Protein AF-A0A0D1YAD8-F1 (afdb_monomer_lite)

Secondary structure (DSSP, 8-state):
-EEEETTEEEEEEEEESS-SEEEEEEEBS----EEEETTS-SBTTHHHHHTTS---TTEEEEEEE-TTSEEEEEEEES--HHHHTTSEEEEES-SSS-PPTT-TTEEEEE------TT-----B-TTTS-BHHHHHHHHHHTT--

pLDDT: mean 86.68, std 11.93, range [49.28, 97.75]

Organism: Exophiala mesophila (NCBI:txid212818)

Structure (mmCIF, N/CA/C/O backbone):
data_AF-A0A0D1YAD8-F1
#
_entry.id   AF-A0A0D1YAD8-F1
#
loop_
_atom_site.group_PDB
_atom_site.id
_atom_site.type_symbol
_atom_site.label_atom_id
_atom_site.label_alt_id
_atom_site.label_comp_id
_atom_site.label_asym_id
_atom_site.label_entity_id
_atom_site.label_seq_id
_atom_site.pdbx_PDB_ins_code
_atom_site.Cartn_x
_atom_site.Cartn_y
_atom_site.Cartn_z
_atom_site.occupancy
_atom_site.B_iso_or_equiv
_atom_site.auth_seq_id
_atom_site.auth_comp_id
_atom_site.auth_asym_id
_atom_site.auth_atom_id
_atom_site.pdbx_PDB_model_num
ATOM 1 N N . MET A 1 1 ? -2.826 -3.929 -5.937 1.00 93.75 1 MET A N 1
ATOM 2 C CA . MET A 1 1 ? -1.680 -3.691 -6.842 1.00 93.75 1 MET A CA 1
ATOM 3 C C . MET A 1 1 ? -1.826 -4.608 -8.036 1.00 93.75 1 MET A C 1
ATOM 5 O O . MET A 1 1 ? -2.163 -5.768 -7.828 1.00 93.75 1 MET A O 1
ATOM 9 N N . VAL A 1 2 ? -1.604 -4.103 -9.246 1.00 95.56 2 VAL A N 1
ATOM 10 C CA . VAL A 1 2 ? -1.680 -4.881 -10.489 1.00 95.56 2 VAL A CA 1
ATOM 11 C C . VAL A 1 2 ? -0.486 -4.514 -11.357 1.00 95.56 2 VAL A C 1
ATOM 13 O O . VAL A 1 2 ? -0.281 -3.340 -11.657 1.00 95.56 2 VAL A O 1
ATOM 16 N N . GLN A 1 3 ? 0.309 -5.509 -11.738 1.00 95.12 3 GLN A N 1
ATOM 17 C CA . GLN A 1 3 ? 1.425 -5.317 -12.655 1.00 95.12 3 GLN A CA 1
ATOM 18 C C . GLN A 1 3 ? 0.876 -5.261 -14.081 1.00 95.12 3 GLN A C 1
ATOM 20 O O . GLN A 1 3 ? 0.164 -6.170 -14.500 1.00 95.12 3 GLN A O 1
ATOM 25 N N . VAL A 1 4 ? 1.171 -4.178 -14.799 1.00 95.19 4 VAL A N 1
ATOM 26 C CA . VAL A 1 4 ? 0.642 -3.912 -16.150 1.00 95.19 4 VAL A CA 1
ATOM 27 C C . VAL A 1 4 ? 1.701 -4.047 -17.244 1.00 95.19 4 VAL A C 1
ATOM 29 O O . VAL A 1 4 ? 1.359 -4.146 -18.418 1.00 95.19 4 VAL A O 1
ATOM 32 N N . SER A 1 5 ? 2.979 -4.082 -16.867 1.00 94.81 5 SER A N 1
ATOM 33 C CA . SER A 1 5 ? 4.109 -4.440 -17.731 1.00 94.81 5 SER A CA 1
ATOM 34 C C . SER A 1 5 ? 5.211 -5.096 -16.897 1.00 94.81 5 SER A C 1
ATOM 36 O O . SER A 1 5 ? 5.129 -5.105 -15.669 1.00 94.81 5 SER A O 1
ATOM 38 N N . ASP A 1 6 ? 6.266 -5.618 -17.523 1.00 90.75 6 ASP A N 1
ATOM 39 C CA . ASP A 1 6 ? 7.369 -6.296 -16.820 1.00 90.75 6 ASP A CA 1
ATOM 40 C C . ASP A 1 6 ? 8.023 -5.446 -15.720 1.00 90.75 6 ASP A C 1
ATOM 42 O O . ASP A 1 6 ? 8.568 -5.999 -14.769 1.00 90.75 6 ASP A O 1
ATOM 46 N N . SER A 1 7 ? 7.927 -4.118 -15.822 1.00 89.44 7 SER A N 1
ATOM 47 C CA . SER A 1 7 ? 8.559 -3.172 -14.903 1.00 89.44 7 SER A CA 1
ATOM 48 C C . SER A 1 7 ? 7.611 -2.152 -14.272 1.00 89.44 7 SER A C 1
ATOM 50 O O . SER A 1 7 ? 8.097 -1.298 -13.539 1.00 89.44 7 SER A O 1
ATOM 52 N N . HIS A 1 8 ? 6.298 -2.191 -14.541 1.00 93.12 8 HIS A N 1
ATOM 53 C CA . HIS A 1 8 ? 5.342 -1.210 -14.003 1.00 93.12 8 HIS A CA 1
ATOM 54 C C . HIS A 1 8 ? 4.178 -1.861 -13.262 1.00 93.12 8 HIS A C 1
ATOM 56 O O . HIS A 1 8 ? 3.503 -2.761 -13.772 1.00 93.12 8 HIS A O 1
ATOM 62 N N . THR A 1 9 ? 3.896 -1.328 -12.075 1.00 95.44 9 THR A N 1
ATOM 63 C CA . THR A 1 9 ? 2.797 -1.750 -11.211 1.00 95.44 9 THR A CA 1
ATOM 64 C C . THR A 1 9 ? 1.916 -0.565 -10.852 1.00 95.44 9 THR A C 1
ATOM 66 O O . THR A 1 9 ? 2.384 0.444 -10.327 1.00 95.44 9 THR A O 1
ATOM 69 N N . LEU A 1 10 ? 0.614 -0.733 -11.071 1.00 96.19 10 LEU A N 1
ATOM 70 C CA . LEU A 1 10 ? -0.416 0.198 -10.637 1.00 96.19 10 LEU A CA 1
ATOM 71 C C . LEU A 1 10 ? -0.867 -0.137 -9.216 1.00 96.19 10 LEU A C 1
ATOM 73 O O . LEU A 1 10 ? -1.099 -1.299 -8.851 1.00 96.19 10 LEU A O 1
ATOM 77 N N . VAL A 1 11 ? -1.021 0.901 -8.408 1.00 96.00 11 VAL A N 1
ATOM 78 C CA . VAL A 1 11 ? -1.418 0.815 -7.007 1.00 96.00 11 VAL A CA 1
ATOM 79 C C . VAL A 1 11 ? -2.635 1.696 -6.797 1.00 96.00 11 VAL A C 1
ATOM 81 O O . VAL A 1 11 ? -2.545 2.919 -6.810 1.00 96.00 11 VAL A O 1
ATOM 84 N N . ASP A 1 12 ? -3.770 1.045 -6.585 1.00 96.38 12 ASP A N 1
ATOM 85 C CA . ASP A 1 12 ? -4.957 1.677 -6.029 1.00 96.38 12 ASP A CA 1
ATOM 86 C C . ASP A 1 12 ? -4.854 1.618 -4.502 1.00 96.38 12 ASP A C 1
ATOM 88 O O . ASP A 1 12 ? -4.816 0.529 -3.915 1.00 96.38 12 ASP A O 1
ATOM 92 N N . LEU A 1 13 ? -4.716 2.785 -3.876 1.00 96.19 13 LEU A N 1
ATOM 93 C CA . LEU A 1 13 ? -4.587 2.934 -2.435 1.00 96.19 13 LEU A CA 1
ATOM 94 C C . LEU A 1 13 ? -5.783 3.716 -1.904 1.00 96.19 13 LEU A C 1
ATOM 96 O O . LEU A 1 13 ? -5.968 4.882 -2.240 1.00 96.19 13 LEU A O 1
ATOM 100 N N . THR A 1 14 ? -6.552 3.089 -1.018 1.00 96.19 14 THR A N 1
ATOM 101 C CA . THR A 1 14 ? -7.694 3.709 -0.343 1.00 96.19 14 THR A CA 1
ATOM 102 C C . THR A 1 14 ? -7.512 3.636 1.169 1.00 96.19 14 THR A C 1
ATOM 104 O O . THR A 1 14 ? -7.260 2.569 1.723 1.00 96.19 14 THR A O 1
ATOM 107 N N . LEU A 1 15 ? -7.677 4.775 1.837 1.00 94.94 15 LEU A N 1
ATOM 108 C CA . LEU A 1 15 ? -7.633 4.931 3.286 1.00 94.94 15 LEU A CA 1
ATOM 109 C C . LEU A 1 15 ? -9.020 5.287 3.813 1.00 94.94 15 LEU A C 1
ATOM 111 O O . LEU A 1 15 ? -9.736 6.100 3.220 1.00 94.94 15 LEU A O 1
ATOM 115 N N . ARG A 1 16 ? -9.397 4.679 4.939 1.00 94.69 16 ARG A N 1
ATOM 116 C CA . ARG A 1 16 ? -10.648 4.949 5.654 1.00 94.69 16 ARG A CA 1
ATOM 117 C C . ARG A 1 16 ? -10.413 4.870 7.157 1.00 94.69 16 ARG A C 1
ATOM 119 O O . ARG A 1 16 ? -9.720 3.967 7.610 1.00 94.69 16 ARG A O 1
ATOM 126 N N . GLY A 1 17 ? -11.045 5.766 7.910 1.00 92.25 17 GLY A N 1
ATOM 127 C CA . GLY A 1 17 ? -11.044 5.720 9.376 1.00 92.25 17 GLY A CA 1
ATOM 128 C C . GLY A 1 17 ? -9.767 6.247 10.031 1.00 92.25 17 GLY A C 1
ATOM 129 O O . GLY A 1 17 ? -9.563 6.002 11.213 1.00 92.25 17 GLY A O 1
ATOM 130 N N . VAL A 1 18 ? -8.933 6.972 9.283 1.00 94.12 18 VAL A N 1
ATOM 131 C CA . VAL A 1 18 ? -7.749 7.668 9.806 1.00 94.12 18 VAL A CA 1
ATOM 132 C C . VAL A 1 18 ? -8.016 9.166 9.870 1.00 94.12 18 VAL A C 1
ATOM 134 O O . VAL A 1 18 ? -8.937 9.667 9.214 1.00 94.12 18 VAL A O 1
ATOM 137 N N . SER A 1 19 ? -7.258 9.894 10.682 1.00 96.62 19 SER A N 1
ATOM 138 C CA . SER A 1 19 ? -7.523 11.318 10.850 1.00 96.62 19 SER A CA 1
ATOM 139 C C . SER A 1 19 ? -7.097 12.139 9.614 1.00 96.62 19 SER A C 1
ATOM 141 O O . SER A 1 19 ? -6.307 11.685 8.786 1.00 96.62 19 SER A O 1
ATOM 143 N N . PRO A 1 20 ? -7.624 13.361 9.430 1.00 97.44 20 PRO A N 1
ATOM 144 C CA . PRO A 1 20 ? -7.315 14.158 8.246 1.00 97.44 20 PRO A CA 1
ATOM 145 C C . PRO A 1 20 ? -5.825 14.515 8.167 1.00 97.44 20 PRO A C 1
ATOM 147 O O . PRO A 1 20 ? -5.191 14.826 9.179 1.00 97.44 20 PRO A O 1
ATOM 150 N N . GLY A 1 21 ? -5.266 14.517 6.958 1.00 96.81 21 GLY A N 1
ATOM 151 C CA . GLY A 1 21 ? -3.858 14.846 6.742 1.00 96.81 21 GLY A CA 1
ATOM 152 C C . GLY A 1 21 ? -3.275 14.248 5.469 1.00 96.81 21 GLY A C 1
ATOM 153 O O . GLY A 1 21 ? -3.965 13.587 4.694 1.00 96.81 21 GLY A O 1
ATOM 154 N N . THR A 1 22 ? -1.991 14.509 5.251 1.00 97.12 22 THR A N 1
ATOM 155 C CA . THR A 1 22 ? -1.215 13.909 4.164 1.00 97.12 22 THR A CA 1
ATOM 156 C C . THR A 1 22 ? -0.508 12.672 4.695 1.00 97.12 22 THR A C 1
ATOM 158 O O . THR A 1 22 ? 0.217 12.746 5.683 1.00 97.12 22 THR A O 1
ATOM 161 N N . TYR A 1 23 ? -0.731 11.541 4.038 1.00 97.19 23 TYR A N 1
ATOM 162 C CA . TYR A 1 23 ? -0.118 10.261 4.369 1.00 97.19 23 TYR A CA 1
ATOM 163 C C . TYR A 1 23 ? 0.888 9.885 3.292 1.00 97.1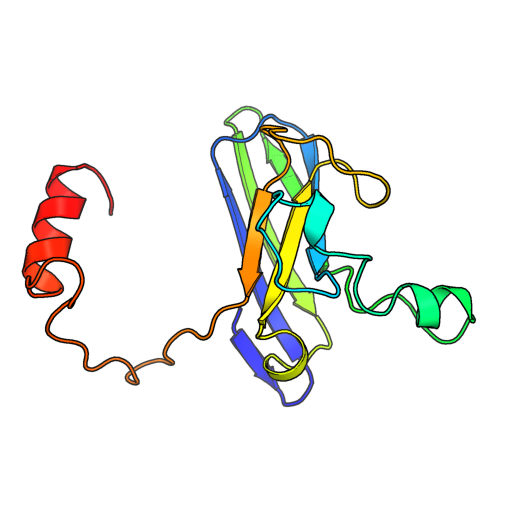9 23 TYR A C 1
ATOM 165 O O . TYR A 1 23 ? 0.664 10.150 2.115 1.00 97.19 23 TYR A O 1
ATOM 173 N N . HIS A 1 24 ? 1.969 9.231 3.691 1.00 96.19 24 HIS A N 1
ATOM 174 C CA . HIS A 1 24 ? 3.043 8.749 2.838 1.00 96.19 24 HIS A CA 1
ATOM 175 C C . HIS A 1 24 ? 2.963 7.229 2.759 1.00 96.19 24 HIS A C 1
ATOM 177 O O . HIS A 1 24 ? 3.015 6.548 3.782 1.00 96.19 24 HIS A O 1
ATOM 183 N N . ALA A 1 25 ? 2.846 6.694 1.547 1.00 96.44 25 ALA A N 1
ATOM 184 C CA . ALA A 1 25 ? 2.883 5.263 1.298 1.00 96.44 25 ALA A CA 1
ATOM 185 C C . ALA A 1 25 ? 4.325 4.827 1.020 1.00 96.44 25 ALA A C 1
ATOM 187 O O . ALA A 1 25 ? 4.954 5.290 0.063 1.00 96.44 25 ALA A O 1
ATOM 188 N N . THR A 1 26 ? 4.842 3.919 1.848 1.00 95.88 26 THR A N 1
ATOM 189 C CA . THR A 1 26 ? 6.194 3.368 1.708 1.00 95.88 26 THR A CA 1
ATOM 190 C C . THR A 1 26 ? 6.189 1.845 1.763 1.00 95.88 26 THR A C 1
ATOM 192 O O . THR A 1 26 ? 5.481 1.239 2.563 1.00 95.88 26 THR A O 1
ATOM 195 N N . VAL A 1 27 ? 6.999 1.209 0.922 1.00 95.81 27 VAL A N 1
ATOM 196 C CA . VAL A 1 27 ? 7.353 -0.207 1.028 1.00 95.81 27 VAL A CA 1
ATOM 197 C C . VAL A 1 27 ? 8.624 -0.318 1.854 1.00 95.81 27 VAL A C 1
ATOM 199 O O . VAL A 1 27 ? 9.601 0.400 1.627 1.00 95.81 27 VAL A O 1
ATOM 202 N N . ARG A 1 28 ? 8.596 -1.212 2.836 1.00 95.00 28 ARG A N 1
ATOM 203 C CA . ARG A 1 28 ? 9.669 -1.417 3.807 1.00 95.00 28 ARG A CA 1
ATOM 204 C C . ARG A 1 28 ? 10.488 -2.652 3.470 1.00 95.00 28 ARG A C 1
ATOM 206 O O . ARG A 1 28 ? 10.110 -3.463 2.627 1.00 95.00 28 ARG A O 1
ATOM 213 N N . GLU A 1 29 ? 11.635 -2.791 4.111 1.00 93.56 29 GLU A N 1
ATOM 214 C CA . GLU A 1 29 ? 12.565 -3.884 3.834 1.00 93.56 29 GLU A CA 1
ATOM 215 C C . GLU A 1 29 ? 12.018 -5.255 4.249 1.00 93.56 29 GLU A C 1
ATOM 217 O O . GLU A 1 29 ? 12.155 -6.212 3.486 1.00 93.56 29 GLU A O 1
ATOM 222 N N . ALA A 1 30 ? 11.378 -5.349 5.415 1.00 94.81 30 ALA A N 1
ATOM 223 C CA . ALA A 1 30 ? 10.877 -6.598 5.974 1.00 94.81 30 ALA A CA 1
ATOM 224 C C . ALA A 1 30 ? 9.344 -6.668 5.948 1.00 94.81 30 ALA A C 1
ATOM 226 O O . ALA A 1 30 ? 8.654 -5.655 5.994 1.00 94.81 30 ALA A O 1
ATOM 227 N N . GLY A 1 31 ? 8.807 -7.888 5.909 1.00 96.19 31 GLY A N 1
ATOM 228 C CA . GLY A 1 31 ? 7.395 -8.181 6.178 1.00 96.19 31 GLY A CA 1
ATOM 229 C C . GLY A 1 31 ? 7.102 -8.480 7.651 1.00 96.19 31 GLY A C 1
ATOM 230 O O . GLY A 1 31 ? 6.095 -9.116 7.946 1.00 96.19 31 GLY A O 1
ATOM 231 N N . ASP A 1 32 ? 7.988 -8.095 8.574 1.00 96.00 32 ASP A N 1
ATOM 232 C CA . ASP A 1 32 ? 7.808 -8.335 10.007 1.00 96.00 32 ASP A CA 1
ATOM 233 C C . ASP A 1 32 ? 6.917 -7.249 10.626 1.00 96.00 32 ASP A C 1
ATOM 235 O O . ASP A 1 32 ? 7.335 -6.106 10.822 1.00 96.00 32 ASP A O 1
ATOM 239 N N . ILE A 1 33 ? 5.682 -7.628 10.955 1.00 94.81 33 ILE A N 1
ATOM 240 C CA . ILE A 1 33 ? 4.691 -6.772 11.624 1.00 94.81 33 ILE A CA 1
ATOM 241 C C . ILE A 1 33 ? 4.465 -7.161 13.094 1.00 94.81 33 ILE A C 1
ATOM 243 O O . ILE A 1 33 ? 3.486 -6.727 13.698 1.00 94.81 33 ILE A O 1
ATOM 247 N N . SER A 1 34 ? 5.359 -7.962 13.692 1.00 94.00 34 SER A N 1
ATOM 248 C CA . SER A 1 34 ? 5.249 -8.418 15.089 1.00 94.00 34 SER A CA 1
ATOM 249 C C . SER A 1 34 ? 5.191 -7.273 16.105 1.00 94.00 34 SER A C 1
ATOM 251 O O . SER A 1 34 ? 4.613 -7.436 17.178 1.00 94.00 34 SER A O 1
ATOM 253 N N . ARG A 1 35 ? 5.761 -6.108 15.768 1.00 92.50 35 ARG A N 1
ATOM 254 C CA . ARG A 1 35 ? 5.685 -4.864 16.552 1.00 92.50 35 ARG A CA 1
ATOM 255 C C . ARG A 1 35 ? 5.131 -3.705 15.714 1.00 92.50 35 ARG A C 1
ATOM 257 O O . ARG A 1 35 ? 5.608 -2.571 15.802 1.00 92.50 35 ARG A O 1
ATOM 264 N N . GLY A 1 36 ? 4.146 -3.992 14.864 1.00 92.25 36 GLY A N 1
ATOM 265 C CA . GLY A 1 36 ? 3.547 -3.007 13.964 1.00 92.25 36 GLY A CA 1
ATOM 266 C C . GLY A 1 36 ? 4.561 -2.442 12.966 1.00 92.25 36 GLY A C 1
ATOM 267 O O . GLY A 1 36 ? 5.446 -3.153 12.494 1.00 92.25 36 GLY A O 1
ATOM 268 N N . ALA A 1 37 ? 4.458 -1.150 12.645 1.00 93.62 37 ALA A N 1
ATOM 269 C CA . ALA A 1 37 ? 5.359 -0.510 11.683 1.00 93.62 37 ALA A CA 1
ATOM 270 C C . ALA A 1 37 ? 6.825 -0.458 12.166 1.00 93.62 37 ALA A C 1
ATOM 272 O O . ALA A 1 37 ? 7.739 -0.395 11.344 1.00 93.62 37 ALA A O 1
ATOM 273 N N . SER A 1 38 ? 7.076 -0.542 13.478 1.00 92.88 38 SER A N 1
ATOM 274 C CA . SER A 1 38 ? 8.426 -0.440 14.052 1.00 92.88 38 SER A CA 1
ATOM 275 C C . SER A 1 38 ? 9.349 -1.621 13.704 1.00 92.88 38 SER A C 1
ATOM 277 O O . SER A 1 38 ? 10.566 -1.452 13.660 1.00 92.88 38 SER A O 1
ATOM 279 N N . SER A 1 39 ? 8.798 -2.809 13.423 1.00 93.25 39 SER A N 1
ATOM 280 C CA . SER A 1 39 ? 9.567 -4.018 13.073 1.00 93.25 39 SER A CA 1
ATOM 281 C C . SER A 1 39 ? 9.820 -4.184 11.570 1.00 93.25 39 SER A C 1
ATOM 283 O O . SER A 1 39 ? 10.492 -5.124 11.161 1.00 93.25 39 SER A O 1
ATOM 285 N N . THR A 1 40 ? 9.337 -3.259 10.740 1.00 93.88 40 THR A N 1
ATOM 286 C CA . THR A 1 40 ? 9.363 -3.395 9.273 1.00 93.88 40 THR A CA 1
ATOM 287 C C . THR A 1 40 ? 10.706 -3.049 8.615 1.00 93.88 40 THR A C 1
ATOM 289 O O . THR A 1 40 ? 10.888 -3.269 7.416 1.00 93.88 40 THR A O 1
ATOM 292 N N . GLY A 1 41 ? 11.669 -2.528 9.381 1.00 92.44 41 GLY A N 1
ATOM 293 C CA . GLY A 1 41 ? 12.961 -2.068 8.862 1.00 92.44 41 GLY A CA 1
ATOM 294 C C . GLY A 1 41 ? 12.869 -0.716 8.150 1.00 92.44 41 GLY A C 1
ATOM 295 O O . GLY A 1 41 ? 11.911 0.036 8.347 1.00 92.44 41 GLY A O 1
ATOM 296 N N . GLY A 1 42 ? 13.879 -0.375 7.345 1.00 91.38 42 GLY A N 1
ATOM 297 C CA . GLY A 1 42 ? 13.947 0.885 6.600 1.00 91.38 42 GLY A CA 1
ATOM 298 C C . GLY A 1 42 ? 12.982 0.945 5.412 1.00 91.38 42 GLY A C 1
ATOM 299 O O . GLY A 1 42 ? 12.279 -0.021 5.110 1.00 91.38 42 GLY A O 1
ATOM 300 N N . VAL A 1 43 ? 12.946 2.088 4.719 1.00 92.62 43 VAL A N 1
ATOM 301 C CA . VAL A 1 43 ? 12.317 2.158 3.389 1.00 92.62 43 VAL A CA 1
ATOM 302 C C . VAL A 1 43 ? 13.152 1.312 2.429 1.00 92.62 43 VAL A C 1
ATOM 304 O O . VAL A 1 43 ? 14.380 1.416 2.402 1.00 92.62 43 VAL A O 1
ATOM 307 N N . TRP A 1 44 ? 12.492 0.473 1.635 1.00 92.06 44 TRP A N 1
ATOM 308 C CA . TRP A 1 44 ? 13.166 -0.406 0.689 1.00 92.06 44 TRP A CA 1
ATOM 309 C C . TRP A 1 44 ? 14.042 0.395 -0.293 1.00 92.06 44 TRP A C 1
ATOM 311 O O . TRP A 1 44 ? 13.584 1.339 -0.939 1.00 92.06 44 TRP A O 1
ATOM 321 N N . GLU A 1 45 ? 15.318 0.005 -0.371 1.00 86.00 45 GLU A N 1
ATOM 322 C CA . GLU A 1 45 ? 16.385 0.642 -1.162 1.00 86.00 45 GLU A CA 1
ATOM 323 C C . GLU A 1 45 ? 16.792 2.068 -0.748 1.00 86.00 45 GLU A C 1
ATOM 325 O O . GLU A 1 45 ? 17.547 2.722 -1.469 1.00 86.00 45 GLU A O 1
ATOM 330 N N . ALA A 1 46 ? 16.412 2.536 0.446 1.00 78.25 46 ALA A N 1
ATOM 331 C CA . ALA A 1 46 ? 16.859 3.836 0.962 1.00 78.25 46 ALA A CA 1
ATOM 332 C C . ALA A 1 46 ? 18.390 3.970 1.041 1.00 78.25 46 ALA A C 1
ATOM 334 O O . ALA A 1 46 ? 18.943 5.012 0.698 1.00 78.25 46 ALA A O 1
ATOM 335 N N . ILE A 1 47 ? 19.099 2.899 1.415 1.00 67.38 47 ILE A N 1
ATOM 336 C CA . ILE A 1 47 ? 20.571 2.901 1.506 1.00 67.38 47 ILE A CA 1
ATOM 337 C C . ILE A 1 47 ? 21.224 3.075 0.128 1.00 67.38 47 ILE A C 1
ATOM 339 O O . ILE A 1 47 ? 22.214 3.793 0.002 1.00 67.38 47 ILE A O 1
ATOM 343 N N . LYS A 1 48 ? 20.650 2.476 -0.924 1.00 64.38 48 LYS A N 1
ATOM 344 C CA . LYS A 1 48 ? 21.135 2.664 -2.302 1.00 64.38 48 LYS A CA 1
ATOM 345 C C . LYS A 1 48 ? 20.924 4.104 -2.773 1.00 64.38 48 LYS A C 1
ATOM 347 O O . LYS A 1 48 ? 21.759 4.638 -3.497 1.00 64.38 48 LYS A O 1
ATOM 352 N N . SER A 1 49 ? 19.850 4.741 -2.306 1.00 60.81 49 SER A N 1
ATOM 353 C CA . SER A 1 49 ? 19.580 6.148 -2.591 1.00 60.81 49 SER A CA 1
ATOM 354 C C . SER A 1 49 ? 20.566 7.097 -1.907 1.00 60.81 49 SER A C 1
ATOM 356 O O . SER A 1 49 ? 21.085 8.005 -2.550 1.00 60.81 49 SER A O 1
ATOM 358 N N . MET A 1 50 ? 20.926 6.836 -0.645 1.00 60.78 50 MET A N 1
ATOM 359 C CA . MET A 1 50 ? 21.955 7.613 0.065 1.00 60.78 50 MET A CA 1
ATOM 360 C C . MET A 1 50 ? 23.346 7.512 -0.579 1.00 60.78 50 MET A C 1
ATOM 362 O O . MET A 1 50 ? 24.153 8.427 -0.438 1.00 60.78 50 MET A O 1
ATOM 366 N N . ALA A 1 51 ? 23.620 6.436 -1.323 1.00 61.19 51 ALA A N 1
ATOM 367 C CA . ALA A 1 51 ? 24.837 6.285 -2.119 1.00 61.19 51 ALA A CA 1
ATOM 368 C C . ALA A 1 51 ? 24.817 7.082 -3.445 1.00 61.19 51 ALA A C 1
ATOM 370 O O . ALA A 1 51 ? 25.758 6.978 -4.228 1.00 61.19 51 ALA A O 1
ATOM 371 N N . GLY A 1 52 ? 23.765 7.870 -3.706 1.00 54.09 52 GLY A N 1
ATOM 372 C CA . GLY A 1 52 ? 23.652 8.749 -4.874 1.00 54.09 52 GLY A CA 1
ATOM 373 C C . GLY A 1 52 ? 23.301 8.033 -6.177 1.00 54.09 52 GLY A C 1
ATOM 374 O O . GLY A 1 52 ? 23.491 8.608 -7.245 1.00 54.09 52 GLY A O 1
ATOM 375 N N . ILE A 1 53 ? 22.832 6.783 -6.100 1.00 55.84 53 ILE A N 1
ATOM 376 C CA . ILE A 1 53 ? 22.631 5.937 -7.281 1.00 55.84 53 ILE A CA 1
ATOM 377 C C . ILE A 1 53 ? 21.231 6.134 -7.882 1.00 55.84 53 ILE A C 1
ATOM 379 O O . ILE A 1 53 ? 21.133 6.152 -9.099 1.00 55.84 53 ILE A O 1
ATOM 383 N N . ASP A 1 54 ? 20.178 6.326 -7.067 1.00 60.59 54 ASP A N 1
ATOM 384 C CA . ASP A 1 54 ? 18.793 6.530 -7.544 1.00 60.59 54 ASP A CA 1
ATOM 385 C C . ASP A 1 54 ? 17.824 7.004 -6.438 1.00 60.59 54 ASP A C 1
ATOM 387 O O . ASP A 1 54 ? 18.164 6.992 -5.255 1.00 60.59 54 ASP A O 1
ATOM 391 N N . GLN A 1 55 ? 16.592 7.409 -6.786 1.00 67.12 55 GLN A N 1
ATOM 392 C CA . GLN A 1 55 ? 15.517 7.617 -5.797 1.00 67.12 55 GLN A CA 1
ATOM 393 C C . GLN A 1 55 ? 15.086 6.282 -5.154 1.00 67.12 55 GLN A C 1
ATOM 395 O O . GLN A 1 55 ? 15.059 5.254 -5.833 1.00 67.12 55 GLN A O 1
ATOM 400 N N . PRO A 1 56 ? 14.706 6.262 -3.861 1.00 77.88 56 PRO A N 1
ATOM 401 C CA . PRO A 1 56 ? 14.344 5.023 -3.185 1.00 77.88 56 PRO A CA 1
ATOM 402 C C . PRO A 1 56 ? 13.047 4.449 -3.770 1.00 77.88 56 PRO A C 1
ATOM 404 O O . PRO A 1 56 ? 11.971 5.035 -3.632 1.00 77.88 56 PRO A O 1
ATOM 407 N N . ARG A 1 57 ? 13.135 3.260 -4.382 1.00 87.56 57 ARG A N 1
ATOM 408 C CA . ARG A 1 57 ? 11.992 2.561 -5.006 1.00 87.56 57 ARG A CA 1
ATOM 409 C C . ARG A 1 57 ? 10.887 2.205 -4.011 1.00 87.56 57 ARG A C 1
ATOM 411 O O . ARG A 1 57 ? 9.745 1.990 -4.407 1.00 87.56 57 ARG A O 1
ATOM 418 N N . GLY A 1 58 ? 11.204 2.181 -2.715 1.00 90.81 58 GLY A N 1
ATOM 419 C CA . GLY A 1 58 ? 10.237 2.005 -1.640 1.00 90.81 58 GLY A CA 1
ATOM 420 C C . GLY A 1 58 ? 9.290 3.189 -1.419 1.00 90.81 58 GLY A C 1
ATOM 421 O O . GLY A 1 58 ? 8.331 3.028 -0.673 1.00 90.81 58 GLY A O 1
ATOM 422 N N . VAL A 1 59 ? 9.485 4.359 -2.038 1.00 92.50 59 VAL A N 1
ATOM 423 C CA . VAL A 1 59 ? 8.573 5.508 -1.873 1.00 92.50 59 VAL A CA 1
ATOM 424 C C . VAL A 1 59 ? 7.499 5.505 -2.963 1.00 92.50 59 VAL A C 1
ATOM 426 O O . VAL A 1 59 ? 7.756 5.776 -4.138 1.00 92.50 59 VAL A O 1
ATOM 429 N N . PHE A 1 60 ? 6.262 5.194 -2.569 1.00 93.50 60 PHE A N 1
ATOM 430 C CA . PHE A 1 60 ? 5.162 4.992 -3.513 1.00 93.50 60 PHE A CA 1
ATOM 431 C C . PHE A 1 60 ? 4.389 6.276 -3.813 1.00 93.50 60 PHE A C 1
ATOM 433 O O . PHE A 1 60 ? 3.910 6.452 -4.931 1.00 93.50 60 PHE A O 1
ATOM 440 N N . GLY A 1 61 ? 4.319 7.199 -2.858 1.00 93.00 61 GLY A N 1
ATOM 441 C CA . GLY A 1 61 ? 3.677 8.497 -3.041 1.00 93.00 61 GLY A CA 1
ATOM 442 C C . GLY A 1 61 ? 2.912 8.932 -1.803 1.00 93.00 61 GLY A C 1
ATOM 443 O O . GLY A 1 61 ? 3.161 8.435 -0.703 1.00 93.00 61 GLY A O 1
ATOM 444 N N . THR A 1 62 ? 1.980 9.861 -1.992 1.00 95.56 62 THR A N 1
ATOM 445 C CA . THR A 1 62 ? 1.159 10.410 -0.914 1.00 95.56 62 THR A CA 1
ATOM 446 C C . THR A 1 62 ? -0.332 10.234 -1.174 1.00 95.56 62 THR A C 1
ATOM 448 O O . THR A 1 62 ? -0.779 10.113 -2.314 1.00 95.56 62 THR A O 1
ATOM 451 N N . VAL A 1 63 ? -1.108 10.219 -0.092 1.00 96.75 63 VAL A N 1
ATOM 452 C CA . VAL A 1 63 ? -2.573 10.202 -0.104 1.00 96.75 63 VAL A CA 1
ATOM 453 C C . VAL A 1 63 ? -3.066 11.346 0.760 1.00 96.75 63 VAL A C 1
ATOM 455 O O . VAL A 1 63 ? -2.645 11.485 1.909 1.00 96.75 63 VAL A O 1
ATOM 458 N N . GLN A 1 64 ? -3.979 12.153 0.227 1.00 97.50 64 GLN A N 1
ATOM 459 C CA . GLN A 1 64 ? -4.648 13.178 1.015 1.00 97.50 64 GLN A CA 1
ATOM 460 C C . GLN A 1 64 ? -5.919 12.603 1.638 1.00 97.50 64 GLN A C 1
ATOM 462 O O . GLN A 1 64 ? -6.804 12.131 0.925 1.00 97.50 64 GLN A O 1
ATOM 467 N N . VAL A 1 65 ? -6.014 12.666 2.964 1.00 97.50 65 VAL A N 1
ATOM 468 C CA . VAL A 1 65 ? -7.195 12.252 3.724 1.00 97.50 65 VAL A CA 1
ATOM 469 C C . VAL A 1 65 ? -8.006 13.486 4.108 1.00 97.50 65 VAL A C 1
ATOM 471 O O . VAL A 1 65 ? -7.485 14.434 4.706 1.00 97.50 65 VAL A O 1
ATOM 474 N N . GLY A 1 66 ? -9.284 13.475 3.730 1.00 95.06 66 GLY A N 1
ATOM 475 C CA . GLY A 1 66 ? -10.251 14.529 4.012 1.00 95.06 66 GLY A CA 1
ATOM 476 C C . GLY A 1 66 ? -10.786 14.499 5.445 1.00 95.06 66 GLY A C 1
ATOM 477 O O . GLY A 1 66 ? -10.467 13.626 6.249 1.00 95.06 66 GLY A O 1
ATOM 478 N N . LYS A 1 67 ? -11.645 15.472 5.772 1.00 95.62 67 LYS A N 1
ATOM 479 C CA . LYS A 1 67 ? -12.285 15.585 7.099 1.00 95.62 67 LYS A CA 1
ATOM 480 C C . LYS A 1 67 ? -13.220 14.420 7.433 1.00 95.62 67 LYS A C 1
ATOM 482 O O . LYS A 1 67 ? -13.501 14.188 8.601 1.00 95.62 67 LYS A O 1
ATOM 487 N N . ASP A 1 68 ? -13.693 13.708 6.418 1.00 93.56 68 ASP A N 1
ATOM 488 C CA . ASP A 1 68 ? -14.507 12.498 6.532 1.00 93.56 68 ASP A CA 1
ATOM 489 C C . ASP A 1 68 ? -13.670 11.234 6.812 1.00 93.56 68 ASP A C 1
ATOM 491 O O . ASP A 1 68 ? -14.217 10.132 6.870 1.00 93.56 68 ASP A O 1
ATOM 495 N N . GLY A 1 69 ? -12.349 11.382 6.978 1.00 92.00 69 GLY A N 1
ATOM 496 C CA . GLY A 1 69 ? -11.427 10.288 7.264 1.00 92.00 69 GLY A CA 1
ATOM 497 C C . GLY A 1 69 ? -11.213 9.355 6.075 1.00 92.00 69 GLY A C 1
ATOM 498 O O . GLY A 1 69 ? -10.881 8.183 6.268 1.00 92.00 69 GLY A O 1
ATOM 499 N N . ARG A 1 70 ? -11.451 9.840 4.849 1.00 94.94 70 ARG A N 1
ATOM 500 C CA . ARG A 1 70 ? -11.271 9.081 3.609 1.00 94.94 70 ARG A CA 1
ATOM 501 C C . ARG A 1 70 ? -10.238 9.741 2.709 1.00 94.94 70 ARG A C 1
ATOM 503 O O . AR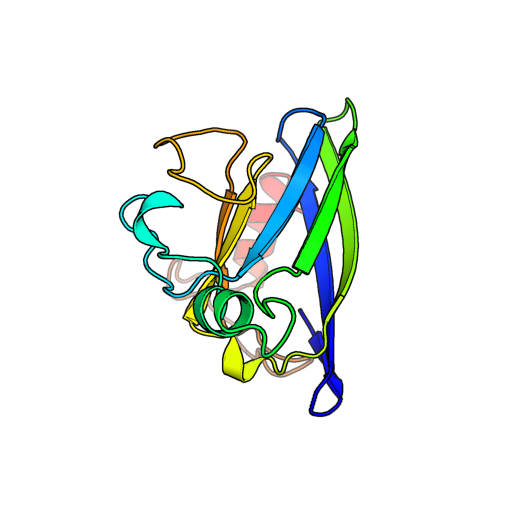G A 1 70 ? -10.161 10.964 2.618 1.00 94.94 70 ARG A O 1
ATOM 510 N N . GLY A 1 71 ? -9.458 8.916 2.028 1.00 95.25 71 GLY A N 1
ATOM 511 C CA . GLY A 1 71 ? -8.497 9.356 1.025 1.00 95.25 71 GLY A CA 1
ATOM 512 C C . GLY A 1 71 ? -8.240 8.246 0.022 1.00 95.25 71 GLY A C 1
ATOM 513 O O . GLY A 1 71 ? -8.307 7.068 0.368 1.00 95.25 71 GLY A O 1
ATOM 514 N N . SER A 1 72 ? -7.957 8.612 -1.219 1.00 96.44 72 SER A N 1
ATOM 515 C CA . SER A 1 72 ? -7.604 7.656 -2.263 1.00 96.44 72 SER A CA 1
ATOM 516 C C . SER A 1 72 ? -6.518 8.227 -3.157 1.00 96.44 72 SER A C 1
ATOM 518 O O . SER A 1 72 ? -6.520 9.426 -3.442 1.00 96.44 72 SER A O 1
ATOM 520 N N . ALA A 1 73 ? -5.619 7.373 -3.625 1.00 95.62 73 ALA A N 1
ATOM 521 C CA . ALA A 1 73 ? -4.634 7.719 -4.632 1.00 95.62 73 ALA A CA 1
ATOM 522 C C . ALA A 1 73 ? -4.454 6.559 -5.606 1.00 95.62 73 ALA A C 1
ATOM 524 O O . ALA A 1 73 ? -4.448 5.393 -5.214 1.00 95.62 73 ALA A O 1
ATOM 525 N N . PHE A 1 74 ? -4.259 6.911 -6.872 1.00 95.88 74 PHE A N 1
ATOM 526 C CA . PHE A 1 74 ? -3.862 5.976 -7.909 1.00 95.88 74 PHE A CA 1
ATOM 527 C C . PHE A 1 74 ? -2.409 6.263 -8.273 1.00 95.88 74 PHE A C 1
ATOM 529 O O . PHE A 1 74 ? -2.085 7.368 -8.709 1.00 95.88 74 PHE A O 1
ATOM 536 N N . LEU A 1 75 ? -1.526 5.299 -8.028 1.00 93.62 75 LEU A N 1
ATOM 537 C CA . LEU A 1 75 ? -0.082 5.474 -8.135 1.00 93.62 75 LEU A CA 1
ATOM 538 C C . LEU A 1 75 ? 0.475 4.510 -9.181 1.00 93.62 75 LEU A C 1
ATOM 540 O O . LEU A 1 75 ? 0.213 3.310 -9.129 1.00 93.62 75 LEU A O 1
ATOM 544 N N . ASP A 1 76 ? 1.280 5.034 -10.097 1.00 93.38 76 ASP A N 1
ATOM 545 C CA . ASP A 1 76 ? 2.091 4.244 -11.025 1.00 93.38 76 ASP A CA 1
ATOM 546 C C . ASP A 1 76 ? 3.526 4.175 -10.497 1.00 93.38 76 ASP A C 1
ATOM 548 O O . ASP A 1 76 ? 4.099 5.223 -10.170 1.00 93.38 76 ASP A O 1
ATOM 552 N N . ARG A 1 77 ? 4.081 2.963 -10.353 1.00 93.69 77 ARG A N 1
ATOM 553 C CA . ARG A 1 77 ? 5.440 2.717 -9.857 1.00 93.69 77 ARG A CA 1
ATOM 554 C C . ARG A 1 77 ? 6.246 1.799 -10.789 1.00 93.69 77 ARG A C 1
ATOM 556 O O . ARG A 1 77 ? 5.752 0.721 -11.129 1.00 93.69 77 ARG A O 1
ATOM 563 N N . PRO A 1 78 ? 7.522 2.140 -11.081 1.00 92.38 78 PRO A N 1
ATOM 564 C CA . PRO A 1 78 ? 8.437 1.311 -11.868 1.00 92.38 78 PRO A CA 1
ATOM 565 C C . PRO A 1 78 ? 9.003 0.146 -11.026 1.00 92.38 78 PRO A C 1
ATOM 567 O O . PRO A 1 78 ? 10.194 0.066 -10.697 1.00 92.38 78 PRO A O 1
ATOM 570 N N . VAL A 1 79 ? 8.110 -0.733 -10.579 1.00 92.06 79 VAL A N 1
ATOM 571 C CA . VAL A 1 79 ? 8.412 -1.901 -9.749 1.00 92.06 79 VAL A CA 1
ATOM 572 C C . VAL A 1 79 ? 7.688 -3.125 -10.280 1.00 92.06 79 VAL A C 1
ATOM 574 O O . VAL A 1 79 ? 6.541 -3.040 -10.724 1.00 92.06 79 VAL A O 1
ATOM 577 N N . SER A 1 80 ? 8.340 -4.276 -10.181 1.00 93.94 80 SER A N 1
ATOM 578 C CA . SER A 1 80 ? 7.714 -5.567 -10.444 1.00 93.94 80 SER A CA 1
ATOM 579 C C . SER A 1 80 ? 7.104 -6.102 -9.149 1.00 93.94 80 SER A C 1
ATOM 581 O O . SER A 1 80 ? 7.712 -6.008 -8.080 1.00 93.94 80 SER A O 1
ATOM 583 N N . ILE A 1 81 ? 5.926 -6.726 -9.217 1.00 93.06 81 ILE A N 1
ATOM 584 C CA . ILE A 1 81 ? 5.221 -7.237 -8.028 1.00 93.06 81 ILE A CA 1
ATOM 585 C C . ILE A 1 81 ? 6.072 -8.255 -7.255 1.00 93.06 81 ILE A C 1
ATOM 587 O O . ILE A 1 81 ? 6.066 -8.270 -6.023 1.00 93.06 81 ILE A O 1
ATOM 591 N N . TRP A 1 82 ? 6.834 -9.097 -7.955 1.00 93.12 82 TRP A N 1
ATOM 592 C CA . TRP A 1 82 ? 7.662 -10.127 -7.322 1.00 93.12 82 TRP A CA 1
ATOM 593 C C . TRP A 1 82 ? 8.776 -9.557 -6.430 1.00 93.12 82 TRP A C 1
ATOM 595 O O . TRP A 1 82 ? 9.218 -10.247 -5.516 1.00 93.12 82 TRP A O 1
ATOM 605 N N . GLU A 1 83 ? 9.189 -8.303 -6.639 1.00 93.44 83 GLU A N 1
ATOM 606 C CA . GLU A 1 83 ? 10.220 -7.631 -5.834 1.00 93.44 83 GLU A CA 1
ATOM 607 C C . GLU A 1 83 ? 9.698 -7.190 -4.456 1.00 93.44 83 GLU A C 1
ATOM 609 O O . GLU A 1 83 ? 10.480 -7.003 -3.514 1.00 93.44 83 GLU A O 1
ATOM 614 N N . ILE A 1 84 ? 8.376 -7.011 -4.343 1.00 94.38 84 ILE A N 1
ATOM 615 C CA . ILE A 1 84 ? 7.710 -6.434 -3.169 1.00 94.38 84 ILE A CA 1
ATOM 616 C C . ILE A 1 84 ? 6.840 -7.433 -2.398 1.00 94.38 84 ILE A C 1
ATOM 618 O O . ILE A 1 84 ? 6.510 -7.172 -1.242 1.00 94.38 84 ILE A O 1
ATOM 622 N N . ILE A 1 85 ? 6.490 -8.586 -2.981 1.00 96.25 85 ILE A N 1
ATOM 623 C CA . ILE A 1 85 ? 5.783 -9.655 -2.257 1.00 96.25 85 ILE A CA 1
ATOM 624 C C . ILE A 1 85 ? 6.592 -10.079 -1.023 1.00 96.25 85 ILE A C 1
ATOM 626 O O . ILE A 1 85 ? 7.789 -10.343 -1.104 1.00 96.25 85 ILE A O 1
ATOM 630 N N . GLY A 1 86 ? 5.917 -10.186 0.123 1.00 95.69 86 GLY A N 1
ATOM 631 C CA . GLY A 1 86 ? 6.523 -10.582 1.397 1.00 95.69 86 GLY A CA 1
ATOM 632 C C . GLY A 1 86 ? 7.206 -9.441 2.155 1.00 95.69 86 GLY A C 1
ATOM 633 O O . GLY A 1 86 ? 7.606 -9.635 3.299 1.00 95.69 86 GLY A O 1
ATOM 634 N N . ARG A 1 87 ? 7.299 -8.246 1.565 1.00 96.69 87 ARG A N 1
ATOM 635 C CA . ARG A 1 87 ? 7.633 -7.008 2.283 1.00 96.69 87 ARG A CA 1
ATOM 636 C C . ARG A 1 87 ? 6.386 -6.422 2.931 1.00 96.69 87 ARG A C 1
ATOM 638 O O . ARG A 1 87 ? 5.276 -6.867 2.646 1.00 96.69 87 ARG A O 1
ATOM 645 N N . SER A 1 88 ? 6.534 -5.400 3.766 1.00 96.69 88 SER A N 1
ATOM 646 C CA . SER A 1 88 ? 5.388 -4.640 4.272 1.00 96.69 88 SER A CA 1
ATOM 647 C C . SER A 1 88 ? 5.214 -3.301 3.566 1.00 96.69 88 SER A C 1
ATOM 649 O O . SER A 1 88 ? 6.194 -2.640 3.223 1.00 96.69 88 SER A O 1
ATOM 651 N N . MET A 1 89 ? 3.968 -2.865 3.439 1.00 96.69 89 MET A N 1
ATOM 652 C CA . MET 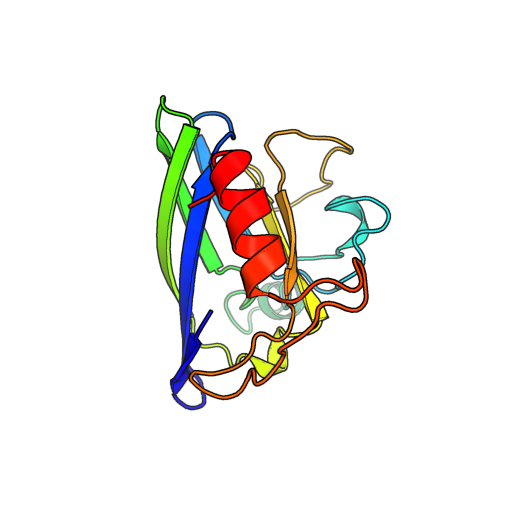A 1 89 ? 3.606 -1.486 3.147 1.00 96.69 89 MET A CA 1
ATOM 653 C C . MET A 1 89 ? 3.248 -0.773 4.451 1.00 96.69 89 MET A C 1
ATOM 655 O O . MET A 1 89 ? 2.477 -1.304 5.248 1.00 96.69 89 MET A O 1
ATOM 659 N N . VAL A 1 90 ? 3.796 0.424 4.647 1.00 96.50 90 VAL A N 1
ATOM 660 C CA . VAL A 1 90 ? 3.458 1.338 5.741 1.00 96.50 90 VAL A CA 1
ATOM 661 C C . VAL A 1 90 ? 2.874 2.612 5.148 1.00 96.50 90 VAL A C 1
ATOM 663 O O . VAL A 1 90 ? 3.461 3.200 4.235 1.00 96.50 90 VAL A O 1
ATOM 666 N N . VAL A 1 91 ? 1.729 3.037 5.677 1.00 96.44 91 VAL A N 1
ATOM 667 C CA . VAL A 1 91 ? 1.070 4.293 5.319 1.00 96.44 91 VAL A CA 1
ATOM 668 C C . VAL A 1 91 ? 0.907 5.127 6.582 1.00 96.44 91 VAL A C 1
ATOM 670 O O . VAL A 1 91 ? 0.163 4.747 7.482 1.00 96.44 91 VAL A O 1
ATOM 673 N N . SER A 1 92 ? 1.631 6.241 6.661 1.00 96.06 92 SER A N 1
ATOM 674 C CA . SER A 1 92 ? 1.688 7.091 7.856 1.00 96.06 92 SER A CA 1
ATOM 675 C C . SER A 1 92 ? 1.866 8.557 7.477 1.00 96.06 92 SER A C 1
ATOM 677 O O . SER A 1 92 ? 2.361 8.869 6.394 1.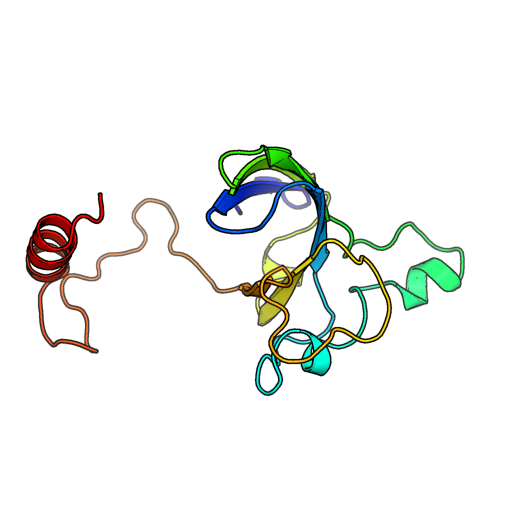00 96.06 92 SER A O 1
ATOM 679 N N . LYS A 1 93 ? 1.495 9.478 8.369 1.00 94.38 93 LYS A N 1
ATOM 680 C CA . LYS A 1 93 ? 1.816 10.910 8.222 1.00 94.38 93 LYS A CA 1
ATOM 681 C C . LYS A 1 93 ? 3.319 11.188 8.294 1.00 94.38 93 LYS A C 1
ATOM 683 O O . LYS A 1 93 ? 3.774 12.225 7.824 1.00 94.38 93 LYS A O 1
ATOM 688 N N . GLN A 1 94 ? 4.086 10.267 8.872 1.00 87.62 94 GLN A N 1
ATOM 689 C CA . GLN A 1 94 ? 5.538 10.326 8.946 1.00 87.62 94 GLN A CA 1
ATOM 690 C C . GLN A 1 94 ? 6.154 9.362 7.923 1.00 87.62 94 GLN A C 1
ATOM 692 O O . GLN A 1 94 ? 5.795 8.190 7.861 1.00 87.62 94 GLN A O 1
ATOM 697 N N . GLN A 1 95 ? 7.099 9.849 7.116 1.00 79.62 95 GLN A N 1
ATOM 698 C CA . GLN A 1 95 ? 7.745 9.038 6.075 1.00 79.62 95 GLN A CA 1
ATOM 699 C C . GLN A 1 95 ? 8.924 8.202 6.609 1.00 79.62 95 GLN A C 1
ATOM 701 O O . GLN A 1 95 ? 9.107 7.046 6.221 1.00 79.62 95 GLN A O 1
ATOM 706 N N . GLU A 1 96 ? 9.723 8.779 7.506 1.00 76.00 96 GLU A N 1
ATOM 707 C CA . GLU A 1 96 ? 10.937 8.172 8.060 1.00 76.00 96 GLU A CA 1
ATOM 708 C C . GLU A 1 96 ? 11.052 8.417 9.561 1.00 76.00 96 GLU A C 1
ATOM 710 O O . GLU A 1 96 ? 10.465 9.356 10.089 1.00 76.00 96 GLU A O 1
ATOM 715 N N . GLY A 1 97 ? 11.845 7.593 10.244 1.00 78.94 97 GLY A N 1
ATOM 716 C CA . GLY A 1 97 ? 12.056 7.649 11.687 1.00 78.94 97 GLY A CA 1
ATOM 717 C C . GLY A 1 97 ? 11.420 6.469 12.417 1.00 78.94 97 GLY A C 1
ATOM 718 O O . GLY A 1 97 ? 10.995 5.488 11.806 1.00 78.94 97 GLY A O 1
ATOM 719 N N . VAL A 1 98 ? 11.412 6.551 13.746 1.00 81.44 98 VAL A N 1
ATOM 720 C CA . VAL A 1 98 ? 10.849 5.502 14.598 1.00 81.44 98 VAL A CA 1
ATOM 721 C C . VAL A 1 98 ? 9.337 5.679 14.652 1.00 81.44 98 VAL A C 1
ATOM 723 O O . VAL A 1 98 ? 8.850 6.689 15.156 1.00 81.44 98 VAL A O 1
ATOM 726 N N . PHE A 1 99 ? 8.604 4.696 14.133 1.00 88.31 99 PHE A N 1
ATOM 727 C CA . PHE A 1 99 ? 7.152 4.659 14.268 1.00 88.31 99 PHE A CA 1
ATOM 728 C C . PHE A 1 99 ? 6.767 4.404 15.722 1.00 88.31 99 PHE A C 1
ATOM 730 O O . PHE A 1 99 ? 7.338 3.529 16.379 1.00 88.31 99 PHE A O 1
ATOM 737 N N . GLN A 1 100 ? 5.788 5.161 16.207 1.00 83.50 100 GLN A N 1
ATOM 738 C CA . GLN A 1 100 ? 5.218 4.935 17.527 1.00 83.50 100 GLN A CA 1
ATOM 739 C C . GLN A 1 100 ? 4.414 3.632 17.523 1.00 83.50 100 GLN A C 1
ATOM 741 O O . GLN A 1 100 ? 3.729 3.296 16.554 1.00 83.50 100 GLN A O 1
ATOM 746 N N . THR A 1 101 ? 4.515 2.885 18.616 1.00 80.69 101 THR A N 1
ATOM 747 C CA . THR A 1 101 ? 3.689 1.698 18.836 1.00 80.69 101 THR A CA 1
ATOM 748 C C . THR A 1 101 ? 2.238 2.138 19.034 1.00 80.69 101 THR A C 1
ATOM 750 O O . THR A 1 101 ? 1.993 3.079 19.781 1.00 80.69 101 THR A O 1
ATOM 753 N N . GLU A 1 102 ? 1.296 1.463 18.369 1.00 82.94 102 GLU A N 1
ATOM 754 C CA . GLU A 1 102 ? -0.153 1.736 18.459 1.00 82.94 102 GLU A CA 1
ATOM 755 C C . GLU A 1 102 ? -0.597 3.137 17.998 1.00 82.94 102 GLU A C 1
ATOM 757 O O . GLU A 1 102 ? -1.636 3.638 18.423 1.00 82.94 102 GLU A O 1
ATOM 762 N N . ASP A 1 103 ? 0.148 3.763 17.084 1.00 89.44 103 ASP A N 1
ATOM 763 C CA . ASP A 1 103 ? -0.299 4.998 16.439 1.00 89.44 103 ASP A CA 1
ATOM 764 C C . ASP A 1 103 ? -1.517 4.735 15.524 1.00 89.44 103 ASP A C 1
ATOM 766 O O . ASP A 1 103 ? -1.387 4.004 14.534 1.00 89.44 103 ASP A O 1
ATOM 770 N N . PRO A 1 104 ? -2.692 5.337 15.804 1.00 89.69 104 PRO A N 1
ATOM 771 C CA . PRO A 1 104 ? -3.899 5.139 15.000 1.00 89.69 104 PRO A CA 1
ATOM 772 C C . PRO A 1 104 ? -3.770 5.673 13.565 1.00 89.69 104 PRO A C 1
ATOM 774 O O . PRO A 1 104 ? -4.524 5.252 12.688 1.00 89.69 104 PRO A O 1
ATOM 777 N N . ASP A 1 105 ? -2.823 6.579 13.307 1.00 93.56 105 ASP A N 1
ATOM 778 C CA . ASP A 1 105 ? -2.545 7.141 11.985 1.00 93.56 105 ASP A CA 1
ATOM 779 C C . ASP A 1 105 ? -1.377 6.437 11.269 1.00 93.56 105 ASP A C 1
ATOM 781 O O . ASP A 1 105 ? -0.917 6.905 10.225 1.00 93.56 105 ASP A O 1
ATOM 785 N N . THR A 1 106 ? -0.897 5.305 11.789 1.00 95.12 106 THR A N 1
ATOM 786 C CA . THR A 1 106 ? 0.131 4.493 11.134 1.00 95.12 106 THR A CA 1
ATOM 787 C C . THR A 1 106 ? -0.418 3.108 10.819 1.00 95.12 106 THR A C 1
ATOM 789 O O . THR A 1 106 ? -0.569 2.245 11.681 1.00 95.12 106 THR A O 1
ATOM 792 N N . LEU A 1 107 ? -0.686 2.875 9.536 1.00 95.25 107 LEU A N 1
ATOM 793 C CA . LEU A 1 107 ? -1.178 1.600 9.031 1.00 95.25 107 LEU A CA 1
ATOM 794 C C . LEU A 1 107 ? -0.024 0.774 8.475 1.00 95.25 107 LEU A C 1
ATOM 796 O O . LEU A 1 107 ? 0.852 1.297 7.785 1.00 95.25 107 LEU A O 1
ATOM 800 N N . VAL A 1 108 ? -0.047 -0.532 8.730 1.00 95.62 108 VAL A N 1
ATOM 801 C CA . VAL A 1 108 ? 0.958 -1.471 8.231 1.00 95.62 108 VAL A CA 1
ATOM 802 C C . VAL A 1 108 ? 0.304 -2.772 7.784 1.00 95.62 108 VAL A C 1
ATOM 804 O O . VAL A 1 108 ? -0.644 -3.251 8.401 1.00 95.62 108 VAL A O 1
ATOM 807 N N . GLY A 1 109 ? 0.830 -3.369 6.719 1.00 96.56 109 GLY A N 1
ATOM 808 C CA . GLY A 1 109 ? 0.415 -4.692 6.270 1.00 96.56 109 GLY A CA 1
ATOM 809 C C . GLY A 1 109 ? 1.464 -5.355 5.392 1.00 96.56 109 GLY A C 1
ATOM 810 O O . GLY A 1 109 ? 2.229 -4.681 4.705 1.00 96.56 109 GLY A O 1
ATOM 811 N N . VAL A 1 110 ? 1.501 -6.686 5.408 1.00 97.75 110 VAL A N 1
ATOM 812 C CA . VAL A 1 110 ? 2.367 -7.465 4.516 1.00 97.75 110 VAL A CA 1
ATOM 813 C C . VAL A 1 110 ? 1.761 -7.493 3.115 1.00 97.75 110 VAL A C 1
ATOM 815 O O . VAL A 1 110 ? 0.573 -7.765 2.942 1.00 97.75 110 VAL A O 1
ATOM 818 N N . ILE A 1 111 ? 2.585 -7.235 2.103 1.00 97.25 111 ILE A N 1
ATOM 819 C CA . ILE A 1 111 ? 2.218 -7.330 0.693 1.00 97.25 111 ILE A CA 1
ATOM 820 C C . ILE A 1 111 ? 2.097 -8.813 0.348 1.00 97.25 111 ILE A C 1
ATOM 822 O O . ILE A 1 111 ? 3.085 -9.520 0.132 1.00 97.25 111 ILE A O 1
ATOM 826 N N . ALA A 1 112 ? 0.857 -9.286 0.341 1.00 95.62 112 ALA A N 1
ATOM 827 C CA . ALA A 1 112 ? 0.515 -10.668 0.067 1.00 95.62 112 ALA A CA 1
ATOM 828 C C . ALA A 1 112 ? 0.211 -10.901 -1.417 1.00 95.62 112 ALA A C 1
ATOM 830 O O . ALA A 1 112 ? -0.094 -9.984 -2.182 1.00 95.62 112 ALA A O 1
ATOM 831 N N . ARG A 1 113 ? 0.253 -12.174 -1.815 1.00 93.88 113 ARG A N 1
ATOM 832 C CA . ARG A 1 113 ? -0.247 -12.608 -3.120 1.00 93.88 113 ARG A CA 1
ATOM 833 C C . ARG A 1 113 ? -1.772 -12.564 -3.107 1.00 93.88 113 ARG A C 1
ATOM 835 O O . ARG A 1 113 ? -2.395 -13.099 -2.192 1.00 93.88 113 ARG A O 1
ATOM 842 N N . SER A 1 114 ? -2.349 -11.971 -4.143 1.00 89.88 114 SER A N 1
ATOM 843 C CA . SER A 1 114 ? -3.771 -12.086 -4.459 1.00 89.88 114 SER A CA 1
ATOM 844 C C . SER A 1 114 ? -3.931 -12.969 -5.687 1.00 89.88 114 SER A C 1
ATOM 846 O O . SER A 1 114 ? -3.029 -13.028 -6.523 1.00 89.88 114 SER A O 1
ATOM 848 N N . ALA A 1 115 ? -5.070 -13.644 -5.799 1.00 86.25 115 ALA A N 1
ATOM 849 C CA . ALA A 1 115 ? -5.412 -14.346 -7.024 1.00 86.25 115 ALA A CA 1
ATOM 850 C C . ALA A 1 115 ? -5.618 -13.349 -8.170 1.00 86.25 115 ALA A C 1
ATOM 852 O O . ALA A 1 115 ? -6.152 -12.254 -7.952 1.00 86.25 115 ALA A O 1
ATOM 853 N N . GLY A 1 116 ? -5.188 -13.739 -9.369 1.00 84.88 116 GLY A N 1
ATOM 854 C CA . GLY A 1 116 ? -5.557 -13.069 -10.604 1.00 84.88 116 GLY A CA 1
ATOM 855 C C . GLY A 1 116 ? -7.036 -13.267 -10.928 1.00 84.88 116 GLY A C 1
ATOM 856 O O . GLY A 1 116 ? -7.768 -13.998 -10.251 1.00 84.88 116 GLY A O 1
ATOM 857 N N . VAL A 1 117 ? -7.489 -12.593 -11.983 1.00 79.69 117 VAL A N 1
ATOM 858 C CA . VAL A 1 117 ? -8.845 -12.794 -12.496 1.00 79.69 117 VAL A CA 1
ATOM 859 C C . VAL A 1 117 ? -8.972 -14.259 -12.921 1.00 79.69 117 VAL A C 1
ATOM 861 O O . VAL A 1 117 ? -8.199 -14.708 -13.758 1.00 79.69 117 VAL A O 1
ATOM 864 N N . TRP A 1 118 ? -9.943 -14.973 -12.343 1.00 73.31 118 TRP A N 1
ATOM 865 C CA . TRP A 1 118 ? -10.202 -16.410 -12.551 1.00 73.31 118 TRP A CA 1
ATOM 866 C C . TRP A 1 118 ? -9.221 -17.405 -11.902 1.00 73.31 118 TRP A C 1
ATOM 868 O O . TRP A 1 118 ? -9.397 -18.600 -12.087 1.00 73.31 118 TRP A O 1
ATOM 878 N N . ASP A 1 119 ? -8.268 -16.964 -11.074 1.00 75.94 119 ASP A N 1
ATOM 879 C CA . ASP A 1 119 ? -7.303 -17.874 -10.418 1.00 75.94 119 ASP A CA 1
ATOM 880 C C . ASP A 1 119 ? -7.744 -18.364 -9.021 1.00 75.94 119 ASP A C 1
ATOM 882 O O . ASP A 1 119 ? -6.994 -19.055 -8.326 1.00 75.94 119 ASP A O 1
ATOM 886 N N . ASN A 1 120 ? -8.932 -17.971 -8.544 1.00 74.94 120 ASN A N 1
ATOM 887 C CA . ASN A 1 120 ? -9.428 -18.347 -7.216 1.00 74.94 120 ASN A CA 1
ATOM 888 C C . ASN A 1 120 ? -10.692 -19.205 -7.292 1.00 74.94 120 ASN A C 1
ATOM 890 O O . ASN A 1 120 ? -11.797 -18.705 -7.092 1.00 74.94 120 ASN A O 1
ATOM 894 N N . ASP A 1 121 ? -10.506 -20.513 -7.445 1.00 66.94 121 ASP A N 1
ATOM 895 C CA . ASP A 1 121 ? -11.582 -21.515 -7.385 1.00 66.94 121 ASP A CA 1
ATOM 896 C C . ASP A 1 121 ? -11.973 -21.910 -5.945 1.00 66.94 121 ASP A C 1
ATOM 898 O O . ASP A 1 121 ? -12.634 -22.927 -5.704 1.00 66.94 121 ASP A O 1
ATOM 902 N N . LYS A 1 122 ? -11.552 -21.132 -4.934 1.00 66.25 122 LYS A N 1
ATOM 903 C CA . LYS A 1 122 ? -11.857 -21.438 -3.530 1.00 66.25 122 LYS A CA 1
ATOM 904 C C . LYS A 1 122 ? -13.362 -21.403 -3.303 1.00 66.25 122 LYS A C 1
ATOM 906 O O . LYS A 1 122 ? -13.982 -20.345 -3.294 1.00 66.25 122 LYS A O 1
ATOM 911 N N . THR A 1 123 ? -13.925 -22.580 -3.058 1.00 64.12 123 THR A N 1
ATOM 912 C CA . THR A 1 123 ? -15.352 -22.745 -2.764 1.00 64.12 123 THR A CA 1
ATOM 913 C C . THR A 1 123 ? -15.624 -22.680 -1.259 1.00 64.12 123 THR A C 1
ATOM 915 O O . THR A 1 123 ? -16.692 -22.227 -0.860 1.00 64.12 123 THR A O 1
ATOM 918 N N . VAL A 1 124 ? -14.649 -23.068 -0.423 1.00 64.94 124 VAL A N 1
ATOM 919 C CA . VAL A 1 124 ? -14.754 -23.171 1.045 1.00 64.94 124 VAL A CA 1
ATOM 920 C C . VAL A 1 124 ? -13.572 -22.471 1.719 1.00 64.94 124 VAL A C 1
ATOM 922 O O . VAL A 1 124 ? -12.430 -22.605 1.276 1.00 64.94 124 VAL A O 1
ATOM 925 N N . CYS A 1 125 ? -13.841 -21.726 2.791 1.00 67.38 125 CYS A N 1
ATOM 926 C CA . CYS A 1 125 ? -12.837 -21.100 3.642 1.00 67.38 125 CYS A CA 1
ATOM 927 C C . CYS A 1 125 ? -12.494 -22.027 4.817 1.00 67.38 125 CYS A C 1
ATOM 929 O O . CYS A 1 125 ? -13.336 -22.295 5.672 1.00 67.38 125 CYS A O 1
ATOM 931 N N . SER A 1 126 ? -11.250 -22.506 4.904 1.00 65.06 126 SER A N 1
ATOM 932 C CA . SER A 1 126 ? -10.831 -23.439 5.966 1.00 65.06 126 SER A CA 1
ATOM 933 C C . SER A 1 126 ? -10.874 -22.847 7.380 1.00 65.06 126 SER A C 1
ATOM 935 O O . SER A 1 126 ? -10.903 -23.602 8.345 1.00 65.06 126 SER A O 1
ATOM 937 N N . CYS A 1 127 ? -10.882 -21.518 7.523 1.00 71.44 127 CYS A N 1
ATOM 938 C CA . CYS A 1 127 ? -10.931 -20.855 8.829 1.00 71.44 127 CYS A CA 1
ATOM 939 C C . CYS A 1 127 ? -12.310 -20.966 9.495 1.00 71.44 127 CYS A C 1
ATOM 941 O O . CYS A 1 127 ? -12.398 -21.007 10.719 1.00 71.44 127 CYS A O 1
ATOM 943 N N . SER A 1 128 ? -13.379 -21.004 8.696 1.00 71.00 128 SER A N 1
ATOM 944 C CA . SER A 1 128 ? -14.765 -21.090 9.171 1.00 71.00 128 SER A CA 1
ATOM 945 C C . SER A 1 128 ? -15.440 -22.416 8.816 1.00 71.00 128 SER A C 1
ATOM 947 O O . SER A 1 128 ? -16.470 -22.751 9.395 1.00 71.00 128 SER A O 1
ATOM 949 N N . GLY A 1 129 ? -14.885 -23.156 7.850 1.00 74.94 129 GLY A N 1
ATOM 950 C CA . GLY A 1 129 ? -15.510 -24.325 7.233 1.00 74.94 129 GLY A CA 1
ATOM 951 C C . GLY A 1 129 ? -16.684 -23.984 6.310 1.00 74.94 129 GLY A C 1
ATOM 952 O O . GLY A 1 129 ? -17.306 -24.896 5.772 1.00 74.94 129 GLY A O 1
ATOM 953 N N . LYS A 1 130 ? -16.996 -22.696 6.120 1.00 78.38 130 LYS A N 1
ATOM 954 C CA . LYS A 1 130 ? -18.129 -22.230 5.317 1.00 78.38 130 LYS A CA 1
ATOM 955 C C . LYS A 1 130 ? -17.720 -22.007 3.875 1.00 78.38 130 LYS A C 1
ATOM 957 O O . LYS A 1 130 ? -16.562 -21.711 3.567 1.00 78.38 130 LYS A O 1
ATOM 962 N N . THR A 1 131 ? -18.685 -22.116 2.977 1.00 78.88 131 THR A N 1
ATOM 963 C CA . THR A 1 131 ? -18.487 -21.682 1.599 1.00 78.88 131 THR A CA 1
ATOM 964 C C . THR A 1 131 ? -18.279 -20.169 1.535 1.00 78.88 131 THR A C 1
ATOM 966 O O . THR A 1 131 ? -18.805 -19.421 2.360 1.00 78.88 131 THR A O 1
ATOM 969 N N . VAL A 1 132 ? -17.558 -19.689 0.520 1.00 72.62 132 VAL A N 1
ATOM 970 C CA . VAL A 1 132 ? -17.358 -18.239 0.308 1.00 72.62 132 VAL A CA 1
ATOM 971 C C . VAL A 1 132 ? -18.704 -17.508 0.150 1.00 72.62 132 VAL A C 1
ATOM 973 O O . VAL A 1 132 ? -18.837 -16.347 0.526 1.00 72.62 132 VAL A O 1
ATOM 976 N N . TRP A 1 133 ? -19.737 -18.198 -0.344 1.00 73.56 133 TRP A N 1
ATOM 977 C CA . TRP A 1 133 ? -21.101 -17.674 -0.468 1.00 73.56 133 TRP A CA 1
ATOM 978 C C . TRP A 1 133 ? -21.825 -17.532 0.873 1.00 73.56 133 TRP A C 1
ATOM 980 O O . TRP A 1 133 ? -22.549 -16.557 1.080 1.00 73.56 133 TRP A O 1
ATOM 990 N N . GLU A 1 134 ? -21.635 -18.487 1.782 1.00 76.94 134 GLU A N 1
ATOM 991 C CA . GLU A 1 134 ? -22.160 -18.413 3.148 1.00 76.94 134 GLU A CA 1
ATOM 992 C C . GLU A 1 134 ? -21.446 -17.325 3.946 1.00 76.94 134 GLU A C 1
ATOM 994 O O . GLU A 1 134 ? -22.110 -16.514 4.586 1.00 76.94 134 GLU A O 1
ATOM 999 N N . GLU A 1 135 ? -20.115 -17.235 3.839 1.00 73.44 135 GLU A N 1
ATOM 1000 C CA . GLU A 1 135 ? -19.369 -16.129 4.445 1.00 73.44 135 GLU A CA 1
ATOM 1001 C C . GLU A 1 135 ? -19.825 -14.788 3.881 1.00 73.44 135 GLU A C 1
ATOM 1003 O O . GLU A 1 135 ? -20.064 -13.862 4.649 1.00 73.44 135 GLU A O 1
ATOM 1008 N N . ARG A 1 136 ? -20.023 -14.680 2.561 1.00 74.56 136 ARG A N 1
ATOM 1009 C CA . ARG A 1 136 ? -20.525 -13.451 1.943 1.00 74.56 136 ARG A CA 1
ATOM 1010 C C . ARG A 1 136 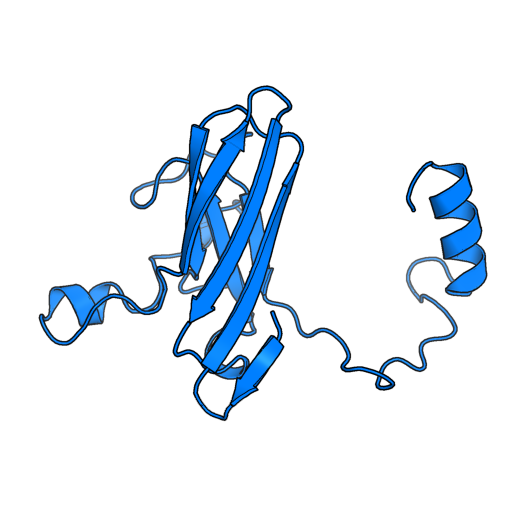? -21.871 -13.029 2.524 1.00 74.56 136 ARG A C 1
ATOM 1012 O O . ARG A 1 136 ? -22.025 -11.855 2.831 1.00 74.56 136 ARG A O 1
ATOM 1019 N N . LYS A 1 137 ? -22.828 -13.949 2.695 1.00 80.19 137 LYS A N 1
ATOM 1020 C CA . LYS A 1 137 ? -24.115 -13.624 3.337 1.00 80.19 137 LYS A CA 1
ATOM 1021 C C . LYS A 1 137 ? -23.911 -13.075 4.746 1.00 80.19 137 LYS A C 1
ATOM 1023 O O . LYS A 1 137 ? -24.438 -12.017 5.058 1.00 80.19 137 LYS A O 1
ATOM 1028 N N . GLU A 1 138 ? -23.080 -13.728 5.555 1.00 78.31 138 GLU A N 1
ATOM 1029 C CA . GLU A 1 138 ? -22.797 -13.258 6.915 1.00 78.31 138 GLU A CA 1
ATOM 1030 C C . GLU A 1 138 ? -22.087 -11.906 6.955 1.00 78.31 138 GLU A C 1
ATOM 1032 O O . GLU A 1 138 ? -22.335 -11.110 7.859 1.00 78.31 138 GLU A O 1
ATOM 1037 N N . GLN A 1 139 ? -21.186 -11.641 6.009 1.00 75.12 139 GLN A N 1
ATOM 1038 C CA . GLN A 1 139 ? -20.506 -10.353 5.927 1.00 75.12 139 GLN A CA 1
ATOM 1039 C C . GLN A 1 139 ? -21.456 -9.244 5.461 1.00 75.12 139 GLN A C 1
ATOM 1041 O O . GLN A 1 139 ? -21.413 -8.151 6.025 1.00 75.12 139 GLN A O 1
ATOM 1046 N N . VAL A 1 140 ? -22.365 -9.538 4.525 1.00 79.94 140 VAL A N 1
ATOM 1047 C CA . VAL A 1 140 ? -23.437 -8.619 4.108 1.00 79.94 140 VAL A CA 1
ATOM 1048 C C . VAL A 1 140 ? -24.381 -8.306 5.267 1.00 79.94 140 VAL A C 1
ATOM 1050 O O . VAL A 1 140 ? -24.668 -7.135 5.508 1.00 79.94 140 VAL A O 1
ATOM 1053 N N . ASP A 1 141 ? -24.784 -9.308 6.050 1.00 76.25 141 ASP A N 1
ATOM 1054 C CA . ASP A 1 141 ? -25.616 -9.111 7.246 1.00 76.25 141 ASP A CA 1
ATOM 1055 C C . ASP A 1 141 ? -24.902 -8.270 8.322 1.00 76.25 141 ASP A C 1
ATOM 1057 O O . ASP A 1 141 ? -25.539 -7.559 9.099 1.00 76.25 141 ASP A O 1
ATOM 1061 N N . LYS A 1 142 ? -23.564 -8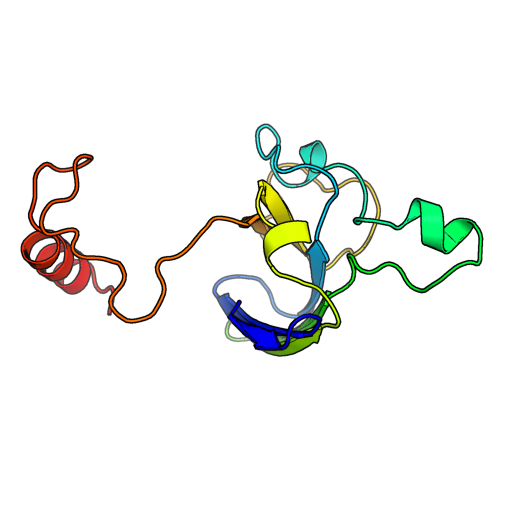.301 8.343 1.00 75.44 142 LYS A N 1
ATOM 1062 C CA . LYS A 1 142 ? -22.708 -7.451 9.190 1.00 75.44 142 LYS A CA 1
ATOM 1063 C C . LYS A 1 142 ? -22.390 -6.086 8.566 1.00 75.44 142 LYS A C 1
ATOM 1065 O O . LYS A 1 142 ? -21.612 -5.325 9.138 1.00 75.44 142 LYS A O 1
ATOM 1070 N N . GLY A 1 143 ? -22.990 -5.758 7.421 1.00 58.75 143 GLY A N 1
ATOM 1071 C CA . GLY A 1 143 ? -22.862 -4.461 6.759 1.00 58.75 143 GLY A CA 1
ATOM 1072 C C . GLY A 1 143 ? -21.618 -4.294 5.881 1.00 58.75 143 GLY A C 1
ATOM 1073 O O . GLY A 1 143 ? -21.294 -3.164 5.513 1.00 58.75 143 GLY A O 1
ATOM 1074 N N . MET A 1 144 ? -20.913 -5.376 5.539 1.00 58.47 144 MET A N 1
ATOM 1075 C CA . MET A 1 144 ? -19.839 -5.351 4.541 1.00 58.47 144 MET A CA 1
ATOM 1076 C C . MET A 1 144 ? -20.404 -5.615 3.137 1.00 58.47 144 MET A C 1
ATOM 1078 O O . MET A 1 144 ? -21.185 -6.541 2.946 1.00 58.47 144 MET A O 1
ATOM 1082 N N . LEU A 1 145 ? -20.023 -4.784 2.163 1.00 49.28 145 LEU A N 1
ATOM 1083 C CA . LEU A 1 145 ? -20.449 -4.888 0.757 1.00 49.28 145 LEU A CA 1
ATOM 1084 C C . LEU A 1 145 ? -19.710 -6.000 -0.000 1.00 49.28 145 LEU A C 1
ATOM 1086 O O . LEU A 1 145 ? -18.466 -6.048 0.123 1.00 49.28 145 LEU A O 1
#

InterPro domains:
  IPR001424 Superoxide dismutase, copper/zinc binding domain [PF00080] (5-97)
  IPR024134 Superoxide dismutase (Cu/Zn) / superoxide dismutase copper chaperone [PTHR10003] (3-138)
  IPR036423 Superoxide dismutase-like, copper/zinc binding domain superfamily [G3DSA:2.60.40.200] (1-113)
  IPR036423 Superoxide dismutase-like, copper/zinc binding domain superfamily [SSF49329] (1-140)

Radius of gyration: 17.19 Å; chains: 1; bounding box: 50×40×37 Å

Sequence (145 aa):
MVQVSDSHTLVDLTLRGVSPGTYHATVREAGDISRGASSTGGVWEAIKSMAGIDQPRGVFGTVQVGKDGRGSAFLDRPVSIWEIIGRSMVVSKQQEGVFQTEDPDTLVGVIARSAGVWDNDKTVCSCSGKTVWEERKEQVDKGML

Foldseek 3Di:
DAAPDQFKDKDKDKWADAAFDKKWKFWADAQDCVQHPQPQHFGACVVVVVVVNDDRQRGFGIWGADRNRITIDITMGRHDLVVRQRHKMWIANDRDDGDDGPDRRIHMHGSHDDADDVRDPQQADPVVRHGPVVVVVVVVVVVHD